Protein AF-A0A328UFS4-F1 (afdb_monomer_lite)

Radius of gyration: 14.86 Å; chains: 1; bounding box: 30×37×49 Å

Structure (mmCIF, N/CA/C/O backbone):
data_AF-A0A328UFS4-F1
#
_entry.id   AF-A0A328UFS4-F1
#
loop_
_atom_site.group_PDB
_atom_site.id
_atom_site.type_symbol
_atom_site.label_atom_id
_atom_site.label_alt_id
_atom_site.label_comp_id
_atom_site.label_asym_id
_atom_site.label_entity_id
_atom_site.label_seq_id
_atom_site.pdbx_PDB_ins_code
_atom_site.Cartn_x
_atom_site.Cartn_y
_atom_site.Cartn_z
_atom_site.occupancy
_atom_site.B_iso_or_equiv
_atom_site.auth_seq_id
_atom_site.auth_comp_id
_atom_site.auth_asym_id
_atom_site.auth_atom_id
_atom_site.pdbx_PDB_model_num
ATOM 1 N N . MET A 1 1 ? -16.766 1.164 34.125 1.00 42.53 1 MET A N 1
ATOM 2 C CA . MET A 1 1 ? -16.672 1.737 32.767 1.00 42.53 1 MET A CA 1
ATOM 3 C C . MET A 1 1 ? -15.265 1.475 32.283 1.00 42.53 1 MET A C 1
ATOM 5 O O . MET A 1 1 ? -14.339 2.041 32.851 1.00 42.53 1 MET A O 1
ATOM 9 N N . ASP A 1 2 ? -15.112 0.539 31.351 1.00 48.06 2 ASP A N 1
ATOM 10 C CA . ASP A 1 2 ? -13.808 0.165 30.812 1.00 48.06 2 ASP A CA 1
ATOM 11 C C . ASP A 1 2 ? -13.287 1.293 29.910 1.00 48.06 2 ASP A C 1
ATOM 13 O O . ASP A 1 2 ? -13.898 1.643 28.903 1.00 48.06 2 ASP A O 1
ATOM 17 N N . ARG A 1 3 ? -12.213 1.933 30.369 1.00 45.81 3 ARG A N 1
ATOM 18 C CA . ARG A 1 3 ? -11.547 3.094 29.763 1.00 45.81 3 ARG A CA 1
ATOM 19 C C . ARG A 1 3 ? -10.341 2.673 28.905 1.00 45.81 3 ARG A C 1
ATOM 21 O O . ARG A 1 3 ? -9.617 3.549 28.442 1.00 45.81 3 ARG A O 1
ATOM 28 N N . TYR A 1 4 ? -10.094 1.368 28.730 1.00 59.03 4 TYR A N 1
ATOM 29 C CA . TYR A 1 4 ? -8.784 0.829 28.346 1.00 59.03 4 TYR A CA 1
ATOM 30 C C . TYR A 1 4 ? -8.772 -0.028 27.076 1.00 59.03 4 TYR A C 1
ATOM 32 O O . TYR A 1 4 ? -8.222 -1.123 27.090 1.00 59.03 4 TYR A O 1
ATOM 40 N N . GLN A 1 5 ? -9.280 0.467 25.943 1.00 57.06 5 GLN A N 1
ATOM 41 C CA . GLN A 1 5 ? -8.904 -0.125 24.646 1.00 57.06 5 GLN A CA 1
ATOM 42 C C . GLN A 1 5 ? -9.152 0.818 23.457 1.00 57.06 5 GLN A C 1
ATOM 44 O O . GLN A 1 5 ? -9.876 0.507 22.515 1.00 57.06 5 GLN A O 1
ATOM 49 N N . HIS A 1 6 ? -8.540 2.004 23.477 1.00 56.94 6 HIS A N 1
ATOM 50 C CA . HIS A 1 6 ? -8.339 2.727 22.220 1.00 56.94 6 HIS A CA 1
ATOM 51 C C . HIS A 1 6 ? -7.208 2.032 21.457 1.00 56.94 6 HIS A C 1
ATOM 53 O O . HIS A 1 6 ? -6.150 1.780 22.032 1.00 56.94 6 HIS A O 1
ATOM 59 N N . ALA A 1 7 ? -7.443 1.682 20.190 1.00 62.84 7 ALA A N 1
ATOM 60 C CA . ALA A 1 7 ? -6.398 1.125 19.339 1.00 62.84 7 ALA A CA 1
ATOM 61 C C . ALA A 1 7 ? -5.239 2.129 19.253 1.00 62.84 7 ALA A C 1
ATOM 63 O O . ALA A 1 7 ? -5.456 3.294 18.918 1.00 62.84 7 ALA A O 1
ATOM 64 N N . ILE A 1 8 ? -4.035 1.680 19.603 1.00 76.38 8 ILE A N 1
ATOM 65 C CA . ILE A 1 8 ? -2.812 2.458 19.419 1.00 76.38 8 ILE A CA 1
ATOM 66 C C . ILE A 1 8 ? -2.368 2.194 17.987 1.00 76.38 8 ILE A C 1
ATOM 68 O O . ILE A 1 8 ? -2.022 1.063 17.646 1.00 76.38 8 ILE A O 1
ATOM 72 N N . TRP A 1 9 ? -2.441 3.223 17.153 1.00 80.62 9 TRP A N 1
ATOM 73 C CA . TRP A 1 9 ? -1.971 3.163 15.778 1.00 80.62 9 TRP A CA 1
ATOM 74 C C . TRP A 1 9 ? -0.525 3.637 15.730 1.00 80.62 9 TRP A C 1
ATOM 76 O O . TRP A 1 9 ? -0.189 4.650 16.343 1.00 80.62 9 TRP A O 1
ATOM 86 N N . ASP A 1 10 ? 0.312 2.891 15.015 1.00 85.56 10 ASP A N 1
ATOM 87 C CA . ASP A 1 10 ? 1.621 3.377 14.598 1.00 85.56 10 ASP A CA 1
ATOM 88 C C . ASP A 1 10 ? 1.474 3.998 13.209 1.00 85.56 10 ASP A C 1
ATOM 90 O O . ASP A 1 10 ? 0.975 3.359 12.277 1.00 85.56 10 ASP A O 1
ATOM 94 N N . GLU A 1 11 ? 1.836 5.270 13.091 1.00 91.25 11 GLU A N 1
ATOM 95 C CA . GLU A 1 11 ? 1.623 6.061 11.885 1.00 91.25 11 GLU A CA 1
ATOM 96 C C . GLU A 1 11 ? 2.944 6.229 11.139 1.00 91.25 11 GLU A C 1
ATOM 98 O O . GLU A 1 11 ? 3.921 6.757 11.666 1.00 91.25 11 GLU A O 1
ATOM 103 N N . THR A 1 12 ? 2.964 5.824 9.871 1.00 93.19 12 THR A N 1
ATOM 104 C CA . THR A 1 12 ? 4.095 6.072 8.973 1.00 93.19 12 THR A CA 1
ATOM 105 C C . THR A 1 12 ? 3.630 6.888 7.778 1.00 93.19 12 THR A C 1
ATOM 107 O O . THR A 1 12 ? 2.699 6.506 7.070 1.00 93.19 12 THR A O 1
ATOM 110 N N . VAL A 1 13 ? 4.294 8.020 7.535 1.00 94.50 13 VAL A N 1
ATOM 111 C CA . VAL A 1 13 ? 4.000 8.879 6.384 1.00 94.50 13 VAL A CA 1
ATOM 112 C C . VAL A 1 13 ? 4.720 8.341 5.154 1.00 94.50 13 VAL A C 1
ATOM 114 O O . VAL A 1 13 ? 5.948 8.278 5.134 1.00 94.50 13 VAL A O 1
ATOM 117 N N . VAL A 1 14 ? 3.949 8.014 4.116 1.00 95.62 14 VAL A N 1
ATOM 118 C CA . VAL A 1 14 ? 4.460 7.581 2.810 1.00 95.62 14 VAL A CA 1
ATOM 119 C C . VAL A 1 14 ? 4.269 8.700 1.788 1.00 95.62 14 VAL A C 1
ATOM 121 O O . VAL A 1 14 ? 3.186 9.273 1.664 1.00 95.62 14 VAL A O 1
ATOM 124 N N . GLN A 1 15 ? 5.331 9.027 1.059 1.00 94.44 15 GLN A N 1
ATOM 125 C CA . GLN A 1 15 ? 5.374 10.084 0.050 1.00 94.44 15 GLN A CA 1
ATOM 126 C C . GLN A 1 15 ? 5.418 9.512 -1.371 1.00 94.44 15 GLN A C 1
ATOM 128 O O . GLN A 1 15 ? 5.713 8.338 -1.572 1.00 94.44 15 GLN A O 1
ATOM 133 N N . HIS A 1 16 ? 5.136 10.371 -2.358 1.00 94.56 16 HIS A N 1
ATOM 134 C CA . HIS A 1 16 ? 5.119 10.049 -3.794 1.00 94.56 16 HIS A CA 1
ATOM 135 C C . HIS A 1 16 ? 4.224 8.856 -4.149 1.00 94.56 16 HIS A C 1
ATOM 137 O O . HIS A 1 16 ? 4.654 7.923 -4.822 1.00 94.56 16 HIS A O 1
ATOM 143 N N . VAL A 1 17 ? 2.978 8.895 -3.686 1.00 95.00 17 VAL A N 1
ATOM 144 C CA . VAL A 1 17 ? 1.945 7.898 -3.992 1.00 95.00 17 VAL A CA 1
ATOM 145 C C . VAL A 1 17 ? 0.947 8.445 -5.013 1.00 95.00 17 VAL A C 1
ATOM 147 O O . VAL A 1 17 ? 0.809 9.662 -5.169 1.00 95.00 17 VAL A O 1
ATOM 150 N N . HIS A 1 18 ? 0.228 7.557 -5.694 1.00 94.75 18 HIS A N 1
ATOM 151 C CA . HIS A 1 18 ? -0.822 7.927 -6.640 1.00 94.75 18 HIS A CA 1
ATOM 152 C C . HIS A 1 18 ? -2.145 7.260 -6.261 1.00 94.75 18 HIS A C 1
ATOM 154 O O . HIS A 1 18 ? -2.232 6.040 -6.204 1.00 94.75 18 HIS A O 1
ATOM 160 N N . LEU A 1 19 ? -3.183 8.058 -6.006 1.00 95.31 19 LEU A N 1
ATOM 161 C CA . LEU A 1 19 ? -4.525 7.556 -5.717 1.00 95.31 19 LEU A CA 1
ATOM 162 C C . LEU A 1 19 ? -5.379 7.594 -6.986 1.00 95.31 19 LEU A C 1
ATOM 164 O O . LEU A 1 19 ? -5.543 8.656 -7.588 1.00 95.31 19 LEU A O 1
ATOM 168 N N . GLN A 1 20 ? -5.983 6.461 -7.334 1.00 95.19 20 GLN A N 1
ATOM 169 C CA . GLN A 1 20 ? -6.925 6.348 -8.440 1.00 95.19 20 GLN A CA 1
ATOM 170 C C . GLN A 1 20 ? -8.287 5.890 -7.925 1.00 95.19 20 GLN A C 1
ATOM 172 O O . GLN A 1 20 ? -8.395 4.856 -7.273 1.00 95.19 20 GLN A O 1
ATOM 177 N N . ASN A 1 21 ? -9.348 6.627 -8.247 1.00 93.50 21 ASN A N 1
ATOM 178 C CA . ASN A 1 21 ? -10.707 6.194 -7.923 1.00 93.50 21 ASN A CA 1
ATOM 179 C C . ASN A 1 21 ? -11.129 5.040 -8.840 1.00 93.50 21 ASN A C 1
ATOM 181 O O . ASN A 1 21 ? -10.849 5.063 -10.039 1.00 93.50 21 ASN A O 1
ATOM 185 N N . THR A 1 22 ? -11.842 4.060 -8.291 1.00 93.31 22 THR A N 1
ATOM 186 C CA . THR A 1 22 ? -12.370 2.914 -9.040 1.00 93.31 22 THR A CA 1
ATOM 187 C C . THR A 1 22 ? -13.723 2.468 -8.474 1.00 93.31 22 THR A C 1
ATOM 189 O O . THR A 1 22 ? -14.164 2.952 -7.437 1.00 93.31 22 THR A O 1
ATOM 192 N N . ASN A 1 23 ? -14.405 1.574 -9.185 1.00 91.50 23 ASN A N 1
ATOM 193 C CA . ASN A 1 23 ? -15.566 0.823 -8.693 1.00 91.50 23 ASN A CA 1
ATOM 194 C C . ASN A 1 23 ? -15.404 -0.653 -9.089 1.00 91.50 23 ASN A C 1
ATOM 196 O O . ASN A 1 23 ? -16.302 -1.263 -9.669 1.00 91.50 23 ASN A O 1
ATOM 200 N N . GLU A 1 24 ? -14.206 -1.186 -8.875 1.00 89.44 24 GLU A N 1
ATOM 201 C CA . GLU A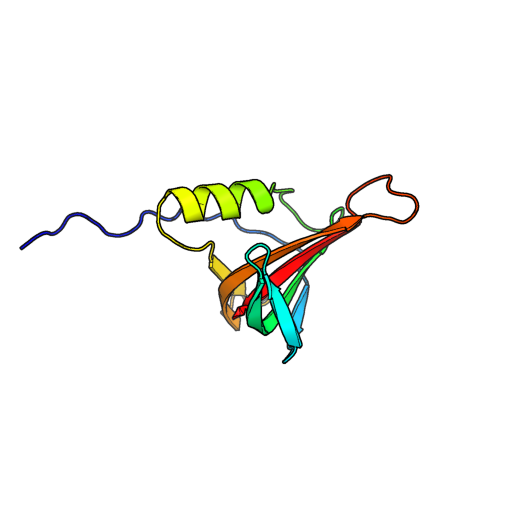 1 24 ? -13.846 -2.554 -9.234 1.00 89.44 24 GLU A CA 1
ATOM 202 C C . GLU A 1 24 ? -14.341 -3.540 -8.174 1.00 89.44 24 GLU A C 1
ATOM 204 O O . GLU A 1 24 ? -14.317 -3.245 -6.979 1.00 89.44 24 GLU A O 1
ATOM 209 N N . VAL A 1 25 ? -14.760 -4.728 -8.611 1.00 90.25 25 VAL A N 1
ATOM 210 C CA . VAL A 1 25 ? -15.006 -5.867 -7.722 1.00 90.25 25 VAL A CA 1
ATOM 211 C C . VAL A 1 25 ? -13.790 -6.782 -7.786 1.00 90.25 25 VAL A C 1
ATOM 213 O O . VAL A 1 25 ? -13.532 -7.381 -8.830 1.00 90.25 25 VAL A O 1
ATOM 216 N N . LYS A 1 26 ? -13.056 -6.904 -6.678 1.00 87.62 26 LYS A N 1
ATOM 217 C CA . LYS A 1 26 ? -11.934 -7.845 -6.543 1.00 87.62 26 LYS A CA 1
ATOM 218 C C . LYS A 1 26 ? -12.306 -8.985 -5.601 1.00 87.62 26 LYS A C 1
ATOM 220 O O . LYS A 1 26 ? -13.088 -8.817 -4.668 1.00 87.62 26 LYS A O 1
ATOM 225 N N . LYS A 1 27 ? -11.710 -10.156 -5.830 1.00 86.31 27 LYS A N 1
ATOM 226 C CA . LYS A 1 27 ? -11.705 -11.250 -4.853 1.00 86.31 27 LYS A CA 1
ATOM 227 C C . LYS A 1 27 ? -10.487 -11.105 -3.957 1.00 86.31 27 LYS A C 1
ATOM 229 O O . LYS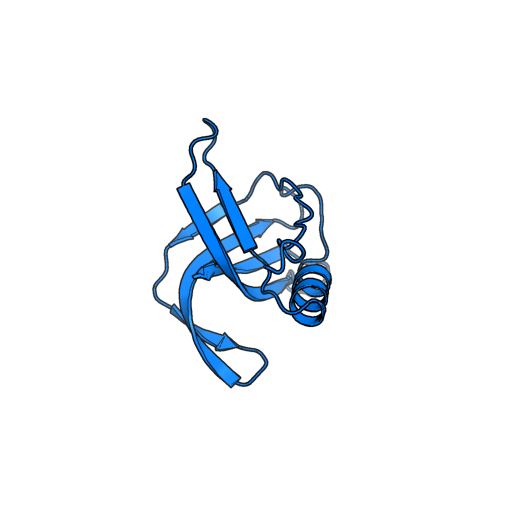 A 1 27 ? -9.375 -10.978 -4.459 1.00 86.31 27 LYS A O 1
ATOM 234 N N . THR A 1 28 ? -10.699 -11.128 -2.647 1.00 81.44 28 THR A N 1
ATOM 235 C CA . THR A 1 28 ? -9.608 -11.133 -1.672 1.00 81.44 28 THR A CA 1
ATOM 236 C C . THR A 1 28 ? -8.936 -12.503 -1.613 1.00 81.44 28 THR A C 1
ATOM 238 O O . THR A 1 28 ? -9.429 -13.489 -2.171 1.00 81.44 28 THR A O 1
ATOM 241 N N . ARG A 1 29 ? -7.823 -12.584 -0.874 1.00 73.88 29 ARG A N 1
ATOM 242 C CA . ARG A 1 29 ? -7.106 -13.837 -0.592 1.00 73.88 29 ARG A CA 1
ATOM 243 C C . ARG A 1 29 ? -8.013 -14.950 -0.049 1.00 73.88 29 ARG A C 1
ATOM 245 O O . ARG A 1 29 ? -7.796 -16.114 -0.373 1.00 73.88 29 ARG A O 1
ATOM 252 N N . ASP A 1 30 ? -9.040 -14.591 0.718 1.00 78.88 30 ASP A N 1
ATOM 253 C CA . ASP A 1 30 ? -9.981 -15.538 1.330 1.00 78.88 30 ASP A CA 1
ATOM 254 C C . ASP A 1 30 ? -11.198 -15.847 0.435 1.00 78.88 30 ASP A C 1
ATOM 256 O O . ASP A 1 30 ? -12.184 -16.417 0.895 1.00 78.88 30 ASP A O 1
ATOM 260 N N . ASN A 1 31 ? -11.137 -15.496 -0.857 1.00 80.75 31 ASN A N 1
ATOM 261 C CA . ASN A 1 31 ? -12.216 -15.641 -1.843 1.00 80.75 31 ASN A CA 1
ATOM 262 C C . ASN A 1 31 ? -13.499 -14.850 -1.529 1.00 80.75 31 ASN A C 1
ATOM 264 O O . ASN A 1 31 ? -14.567 -15.175 -2.052 1.00 80.75 31 ASN A O 1
ATOM 268 N N . THR A 1 32 ? -13.400 -13.787 -0.733 1.00 84.69 32 THR A N 1
ATOM 269 C CA . THR A 1 32 ? -14.511 -12.856 -0.501 1.00 84.69 32 THR A CA 1
ATOM 270 C C . THR A 1 32 ? -14.511 -11.781 -1.583 1.00 84.69 32 THR A C 1
ATOM 272 O O . THR A 1 32 ? -13.463 -11.220 -1.902 1.00 84.69 32 THR A O 1
ATOM 275 N N . GLU A 1 33 ? -15.673 -11.484 -2.161 1.00 88.94 33 GLU A N 1
ATOM 276 C CA . GLU A 1 33 ? -15.818 -10.376 -3.108 1.00 88.94 33 GLU A CA 1
ATOM 277 C C . GLU A 1 33 ? -15.919 -9.049 -2.356 1.00 88.94 33 GLU A C 1
ATOM 279 O O . GLU A 1 33 ? -16.744 -8.889 -1.455 1.00 88.94 33 GLU A O 1
ATOM 284 N N . VAL A 1 34 ? -15.072 -8.098 -2.737 1.00 88.75 34 VAL A N 1
ATOM 285 C CA . VAL A 1 34 ? -15.045 -6.745 -2.184 1.00 88.75 34 VAL A CA 1
ATOM 286 C C . VAL A 1 34 ? -15.139 -5.721 -3.302 1.00 88.75 34 VAL A C 1
ATOM 288 O O . VAL A 1 34 ? -14.591 -5.909 -4.388 1.00 88.75 34 VAL A O 1
ATOM 291 N N . VAL A 1 35 ? -15.843 -4.624 -3.029 1.00 91.50 35 VAL A N 1
ATOM 292 C CA . VAL A 1 35 ? -15.911 -3.471 -3.928 1.00 91.50 35 VAL A CA 1
ATOM 293 C C . VAL A 1 35 ? -14.856 -2.470 -3.489 1.00 91.50 35 VAL A C 1
ATOM 295 O O . VAL A 1 35 ? -14.898 -1.987 -2.359 1.00 91.50 35 VAL A O 1
ATOM 298 N N . LEU A 1 36 ? -13.937 -2.142 -4.389 1.00 92.56 36 LEU A N 1
ATOM 299 C CA . LEU A 1 36 ? -12.931 -1.114 -4.167 1.00 92.56 36 LEU A CA 1
ATOM 300 C C . LEU A 1 36 ? -13.463 0.240 -4.632 1.00 92.56 36 LEU A C 1
ATOM 302 O O . LEU A 1 36 ? -14.020 0.363 -5.724 1.00 92.56 36 LEU A O 1
ATOM 306 N N . ARG A 1 37 ? -13.272 1.265 -3.803 1.00 91.94 37 ARG A N 1
ATOM 307 C CA . ARG A 1 37 ? -13.586 2.670 -4.111 1.00 91.94 37 ARG A CA 1
ATOM 308 C C . ARG A 1 37 ? -12.392 3.402 -4.707 1.00 91.94 37 ARG A C 1
ATOM 310 O O . ARG A 1 37 ? -12.554 4.372 -5.453 1.00 91.94 37 ARG A O 1
ATOM 317 N N . SER A 1 38 ? -11.193 2.939 -4.394 1.00 94.62 38 SER A N 1
ATOM 318 C CA . SER A 1 38 ? -9.952 3.463 -4.944 1.00 94.62 38 SER A CA 1
ATOM 319 C C . SER A 1 38 ? -8.839 2.420 -4.873 1.00 94.62 38 SER A C 1
ATOM 321 O O . SER A 1 38 ? -8.936 1.418 -4.165 1.00 94.62 38 SER A O 1
ATOM 323 N N . VAL A 1 39 ? -7.788 2.654 -5.649 1.00 96.12 39 VAL A N 1
ATOM 324 C CA . VAL A 1 39 ? -6.521 1.931 -5.581 1.00 96.12 39 VAL A CA 1
ATOM 325 C C . VAL A 1 39 ? -5.428 2.954 -5.314 1.00 96.12 39 VAL A C 1
ATOM 327 O O . VAL A 1 39 ? -5.328 3.963 -6.020 1.00 96.12 39 VAL A O 1
ATOM 330 N N . LEU A 1 40 ? -4.633 2.719 -4.274 1.00 96.56 40 LEU A N 1
ATOM 331 C CA . LEU A 1 40 ? -3.454 3.520 -3.970 1.00 96.56 40 LEU A CA 1
ATOM 332 C C . LEU A 1 40 ? -2.212 2.809 -4.499 1.00 96.56 40 LEU A C 1
ATOM 334 O O . LEU A 1 40 ? -1.872 1.717 -4.053 1.00 96.56 40 LEU A O 1
ATOM 338 N N . PHE A 1 41 ? -1.539 3.458 -5.438 1.00 97.00 41 PHE A N 1
ATOM 339 C CA . PHE A 1 41 ? -0.303 3.000 -6.047 1.00 97.00 41 PHE A CA 1
ATOM 340 C C . PHE A 1 41 ? 0.895 3.564 -5.285 1.00 97.00 41 PHE A C 1
ATOM 342 O O . PHE A 1 41 ? 1.028 4.783 -5.116 1.00 97.00 41 PHE A O 1
ATOM 349 N N . ILE A 1 42 ? 1.778 2.667 -4.862 1.00 96.88 42 ILE A N 1
ATOM 350 C CA . ILE A 1 42 ? 3.042 2.971 -4.191 1.00 96.88 42 ILE A CA 1
ATOM 351 C C . ILE A 1 42 ? 4.165 2.472 -5.096 1.00 96.88 42 ILE A C 1
ATOM 353 O O . ILE A 1 42 ? 4.347 1.270 -5.269 1.00 96.88 42 ILE A O 1
ATOM 357 N N . ASP A 1 43 ? 4.904 3.394 -5.702 1.00 96.00 43 ASP A N 1
ATOM 358 C CA . ASP A 1 43 ? 6.006 3.090 -6.610 1.00 96.00 43 ASP A CA 1
ATOM 359 C C . ASP A 1 43 ? 7.204 2.530 -5.833 1.00 96.00 43 ASP A C 1
ATOM 361 O O . ASP A 1 43 ? 7.678 3.134 -4.871 1.00 96.00 43 ASP A O 1
ATOM 365 N N . GLY A 1 44 ? 7.744 1.394 -6.277 1.00 92.69 44 GLY A N 1
ATOM 366 C CA . GLY A 1 44 ? 8.853 0.713 -5.605 1.00 92.69 44 GLY A CA 1
ATOM 367 C C . GLY A 1 44 ? 10.191 1.464 -5.653 1.00 92.69 44 GLY A C 1
ATOM 368 O O . GLY A 1 44 ? 11.159 1.019 -5.039 1.00 92.69 44 GLY A O 1
ATOM 369 N N . ARG A 1 45 ? 10.289 2.572 -6.398 1.00 93.31 45 ARG A N 1
ATOM 370 C CA . ARG A 1 45 ? 11.493 3.407 -6.523 1.00 93.31 45 ARG A CA 1
ATOM 371 C C . ARG A 1 45 ? 11.289 4.831 -6.006 1.00 93.31 45 ARG A C 1
ATOM 373 O O . ARG A 1 45 ? 12.216 5.392 -5.429 1.00 93.31 45 ARG A O 1
ATOM 380 N N . LEU A 1 46 ? 10.143 5.443 -6.288 1.00 94.88 46 LEU A N 1
ATOM 381 C CA . LEU A 1 46 ? 9.865 6.847 -5.982 1.00 94.88 46 LEU A CA 1
ATOM 382 C C . LEU A 1 46 ? 9.164 7.025 -4.639 1.00 94.88 46 LEU A C 1
ATOM 384 O O . LEU A 1 46 ? 9.404 8.036 -3.970 1.00 94.88 46 LEU A O 1
ATOM 388 N N . SER A 1 47 ? 8.310 6.077 -4.246 1.00 96.19 47 SER A N 1
ATOM 389 C CA . SER A 1 47 ? 7.624 6.163 -2.965 1.00 96.19 47 SER A CA 1
ATOM 390 C C . SER A 1 47 ? 8.574 5.852 -1.818 1.00 96.19 47 SER A C 1
ATOM 392 O O . SER A 1 47 ? 9.444 4.984 -1.909 1.00 96.19 47 SER A O 1
ATOM 394 N N . SER A 1 48 ? 8.420 6.592 -0.727 1.00 95.12 48 SER A N 1
ATOM 395 C CA . SER A 1 48 ? 9.288 6.473 0.439 1.00 95.12 48 SER A CA 1
ATOM 396 C C . SER A 1 48 ? 8.516 6.732 1.736 1.00 95.12 48 SER A C 1
ATOM 398 O O . SER A 1 48 ? 7.624 7.580 1.744 1.00 95.12 48 SER A O 1
ATOM 400 N N . PRO A 1 49 ? 8.849 6.040 2.840 1.00 95.50 49 PRO A N 1
ATOM 401 C CA . PRO A 1 49 ? 9.817 4.945 2.925 1.00 95.50 49 PRO A CA 1
ATOM 402 C C . PRO A 1 49 ? 9.335 3.675 2.201 1.00 95.50 49 PRO A C 1
ATOM 404 O O . PRO A 1 49 ? 8.142 3.490 1.966 1.00 95.50 49 PRO A O 1
ATOM 407 N N . ALA A 1 50 ? 10.276 2.799 1.843 1.00 91.88 50 ALA A N 1
ATOM 408 C CA . ALA A 1 50 ? 9.942 1.458 1.375 1.00 91.88 50 ALA A CA 1
ATOM 409 C C . ALA A 1 50 ? 9.476 0.622 2.576 1.00 91.88 50 ALA A C 1
ATOM 411 O O . ALA A 1 50 ? 10.222 0.471 3.545 1.00 91.88 50 ALA A O 1
ATOM 412 N N . LEU A 1 51 ? 8.248 0.108 2.515 1.00 93.94 51 LEU A N 1
ATOM 413 C CA . LEU A 1 51 ? 7.620 -0.670 3.582 1.00 93.94 51 LEU A CA 1
ATOM 414 C C . LEU A 1 51 ? 7.187 -2.038 3.060 1.00 93.94 51 LEU A C 1
ATOM 416 O O . LEU A 1 51 ? 6.862 -2.194 1.882 1.00 93.94 51 LEU A O 1
ATOM 420 N N . ASP A 1 52 ? 7.141 -3.010 3.964 1.00 93.56 52 ASP A N 1
ATOM 421 C CA . ASP A 1 52 ? 6.530 -4.312 3.716 1.00 93.56 52 ASP A CA 1
ATOM 422 C C . ASP A 1 52 ? 5.033 -4.239 4.055 1.00 93.56 52 ASP A C 1
ATOM 424 O O . ASP A 1 52 ? 4.610 -4.465 5.191 1.00 93.56 52 ASP A O 1
ATOM 428 N N . TYR A 1 53 ? 4.225 -3.838 3.072 1.00 94.81 53 TYR A N 1
ATOM 429 C CA . TYR A 1 53 ? 2.785 -3.640 3.260 1.00 94.81 53 TYR A CA 1
ATOM 430 C C . TYR A 1 53 ? 2.037 -4.948 3.532 1.00 94.81 53 TYR A C 1
ATOM 432 O O . TYR A 1 53 ? 1.044 -4.928 4.259 1.00 94.81 53 TYR A O 1
ATOM 440 N N . ASP A 1 54 ? 2.529 -6.080 3.021 1.00 92.69 54 ASP A N 1
ATOM 441 C CA . ASP A 1 54 ? 1.967 -7.400 3.312 1.00 92.69 54 ASP A CA 1
ATOM 442 C C . ASP A 1 54 ? 2.159 -7.757 4.788 1.00 92.69 54 ASP A C 1
ATOM 444 O O . ASP A 1 54 ? 1.216 -8.190 5.465 1.00 92.69 54 ASP A O 1
ATOM 448 N N . ALA A 1 55 ? 3.364 -7.530 5.320 1.00 93.50 55 ALA A N 1
ATOM 449 C CA . ALA A 1 55 ? 3.650 -7.733 6.734 1.00 93.50 55 ALA A CA 1
ATOM 450 C C . ALA A 1 55 ? 2.848 -6.770 7.620 1.00 93.50 55 ALA A C 1
ATOM 452 O O . ALA A 1 55 ? 2.314 -7.195 8.648 1.00 93.50 55 ALA A O 1
ATOM 453 N N . LEU A 1 56 ? 2.712 -5.499 7.224 1.00 94.44 56 LEU A N 1
ATOM 454 C CA . LEU A 1 56 ? 1.912 -4.509 7.955 1.00 94.44 56 LEU A CA 1
ATOM 455 C C . LEU A 1 56 ? 0.429 -4.889 7.994 1.00 94.44 56 LEU A C 1
ATOM 457 O O . LEU A 1 56 ? -0.172 -4.880 9.070 1.00 94.44 56 LEU A O 1
ATOM 461 N N . ALA A 1 57 ? -0.153 -5.275 6.856 1.00 93.19 57 ALA A N 1
ATOM 462 C CA . ALA A 1 57 ? -1.543 -5.717 6.782 1.00 93.19 57 ALA A CA 1
ATOM 463 C C . ALA A 1 57 ? -1.774 -6.982 7.618 1.00 93.19 57 ALA A C 1
ATOM 465 O O . ALA A 1 57 ? -2.710 -7.036 8.418 1.00 93.19 57 ALA A O 1
ATOM 466 N N . SER A 1 58 ? -0.869 -7.960 7.511 1.00 92.25 58 SER A N 1
ATOM 467 C CA . SER A 1 58 ? -0.924 -9.199 8.292 1.00 92.25 58 SER A CA 1
ATOM 468 C C . SER A 1 58 ? -0.819 -8.938 9.796 1.00 92.25 58 SER A C 1
ATOM 470 O O . SER A 1 58 ? -1.594 -9.490 10.575 1.00 92.25 58 SER A O 1
ATOM 472 N N . THR A 1 59 ? 0.108 -8.072 10.213 1.00 93.12 59 THR A N 1
ATOM 473 C CA . THR A 1 59 ? 0.312 -7.706 11.624 1.00 93.12 59 THR A CA 1
ATOM 474 C C . THR A 1 59 ? -0.893 -6.954 12.177 1.00 93.12 59 THR A C 1
ATOM 476 O O . THR A 1 59 ? -1.348 -7.242 13.283 1.00 93.12 59 THR A O 1
ATOM 479 N N . SER A 1 60 ? -1.451 -6.016 11.405 1.00 91.19 60 SER A N 1
ATOM 480 C CA . SER A 1 60 ? -2.658 -5.286 11.798 1.00 91.19 60 SER A CA 1
ATOM 481 C C . SER A 1 60 ? -3.817 -6.257 12.035 1.00 91.19 60 SER A C 1
ATOM 483 O O . SER A 1 60 ? -4.422 -6.254 13.112 1.00 91.19 60 SER A O 1
ATOM 485 N N . LEU A 1 61 ? -4.041 -7.174 11.085 1.00 90.56 61 LEU A N 1
ATOM 486 C CA . LEU A 1 61 ? -5.114 -8.160 11.166 1.00 90.56 61 LEU A CA 1
ATOM 487 C C . LEU A 1 61 ? -4.943 -9.107 12.362 1.00 90.56 61 LEU A C 1
ATOM 489 O O . LEU A 1 61 ? -5.917 -9.386 13.060 1.00 90.56 61 LEU A O 1
ATOM 493 N N . GLN A 1 62 ? -3.714 -9.552 12.648 1.00 90.50 62 GLN A N 1
ATOM 494 C CA . GLN A 1 62 ? -3.399 -10.350 13.844 1.00 90.50 62 GLN A CA 1
ATOM 495 C C . GLN A 1 62 ? -3.713 -9.600 15.146 1.00 90.50 62 GLN A C 1
ATOM 497 O O . GLN A 1 62 ? -4.149 -10.212 16.119 1.00 90.50 62 GLN A O 1
ATOM 502 N N . ASN A 1 63 ? -3.566 -8.274 15.144 1.00 90.19 63 ASN A N 1
ATOM 503 C CA . ASN A 1 63 ? -3.941 -7.398 16.254 1.00 90.19 63 ASN A CA 1
ATOM 504 C C . ASN A 1 63 ? -5.447 -7.052 16.276 1.00 90.19 63 ASN A C 1
ATOM 506 O O . ASN A 1 63 ? -5.888 -6.239 17.091 1.00 90.19 63 ASN A O 1
ATOM 510 N N . GLY A 1 64 ? -6.254 -7.669 15.406 1.00 89.50 64 GLY A N 1
ATOM 511 C CA . GLY A 1 64 ? -7.714 -7.569 15.403 1.00 89.50 64 GLY A CA 1
ATOM 512 C C . GLY A 1 64 ? -8.274 -6.315 14.729 1.00 89.50 64 GLY A C 1
ATOM 513 O O . GLY A 1 64 ? -9.440 -5.973 14.958 1.00 89.50 64 GLY A O 1
ATOM 514 N N . LYS A 1 65 ? -7.471 -5.605 13.927 1.00 90.94 65 LYS A N 1
ATOM 515 C CA . LYS A 1 65 ? -7.897 -4.415 13.175 1.00 90.94 65 LYS A CA 1
ATOM 516 C C . LYS A 1 65 ? -7.373 -4.452 11.735 1.00 90.94 65 LYS A C 1
ATOM 518 O O . LYS A 1 65 ? -6.332 -5.038 11.490 1.00 90.94 65 LYS A O 1
ATOM 523 N N . PRO A 1 66 ? -8.079 -3.856 10.766 1.00 91.38 66 PRO A N 1
ATOM 524 C CA . PRO A 1 66 ? -7.557 -3.747 9.414 1.00 91.38 66 PRO A CA 1
ATOM 525 C C . PRO A 1 66 ? -6.495 -2.646 9.335 1.00 91.38 66 PRO A C 1
ATOM 527 O O . PRO A 1 66 ? -6.534 -1.668 10.093 1.00 91.38 66 PRO A O 1
ATOM 530 N N . LEU A 1 67 ? -5.582 -2.780 8.373 1.00 94.62 67 LEU A N 1
ATOM 531 C CA . LEU A 1 67 ? -4.674 -1.699 8.008 1.00 94.62 67 LEU A CA 1
ATOM 532 C C . LEU A 1 67 ? -5.490 -0.537 7.426 1.00 94.62 67 LEU A C 1
ATOM 534 O O . LEU A 1 67 ? -6.433 -0.740 6.661 1.00 94.62 67 LEU A O 1
ATOM 538 N N . ARG A 1 68 ? -5.136 0.692 7.796 1.00 95.38 68 ARG A N 1
ATOM 539 C CA . ARG A 1 68 ? -5.817 1.910 7.344 1.00 95.38 68 ARG A CA 1
ATOM 540 C C . ARG A 1 68 ? -4.803 2.891 6.786 1.00 95.38 68 ARG A C 1
ATOM 542 O O . ARG A 1 68 ? -3.652 2.903 7.216 1.00 95.38 68 ARG A O 1
ATOM 549 N N . CYS A 1 69 ? -5.245 3.746 5.874 1.00 94.56 69 CYS A N 1
ATOM 550 C CA . CYS A 1 69 ? -4.439 4.860 5.391 1.00 94.56 69 CYS A CA 1
ATOM 551 C C . CYS A 1 69 ? -5.262 6.144 5.300 1.00 94.56 69 CYS A C 1
ATOM 553 O O . CYS A 1 69 ? -6.427 6.134 4.897 1.00 94.56 69 CYS A O 1
ATOM 555 N N . GLU A 1 70 ? -4.632 7.268 5.630 1.00 95.50 70 GLU A N 1
ATOM 556 C CA . GLU A 1 70 ? -5.160 8.598 5.351 1.00 95.50 70 GLU A CA 1
ATOM 557 C C . GLU A 1 70 ? -4.400 9.195 4.165 1.00 95.50 70 GLU A C 1
ATOM 559 O O . GLU A 1 70 ? -3.174 9.292 4.183 1.00 95.50 70 GLU A O 1
ATOM 564 N N . VAL A 1 71 ? -5.127 9.613 3.129 1.00 94.12 71 VAL A N 1
ATOM 565 C CA . VAL A 1 71 ? -4.538 10.246 1.947 1.00 94.12 71 VAL A CA 1
ATOM 566 C C . VAL A 1 71 ? -4.705 11.754 2.061 1.00 94.12 71 VAL A C 1
ATOM 568 O O . VAL A 1 71 ? -5.812 12.260 2.271 1.00 94.12 71 VAL A O 1
ATOM 571 N N . ARG A 1 72 ? -3.605 12.488 1.887 1.00 94.19 72 ARG A N 1
ATOM 572 C CA . ARG A 1 72 ? -3.565 13.955 1.880 1.00 94.19 72 ARG A CA 1
ATOM 573 C C . ARG A 1 72 ? -3.016 14.466 0.555 1.00 94.19 72 ARG A C 1
ATOM 575 O O . ARG A 1 72 ? -2.185 13.815 -0.072 1.00 94.19 72 ARG A O 1
ATOM 582 N N . ASN A 1 73 ? -3.476 15.639 0.132 1.00 90.62 73 ASN A N 1
ATOM 583 C CA . ASN A 1 73 ? -2.908 16.328 -1.024 1.00 90.62 73 ASN A CA 1
ATOM 584 C C . ASN A 1 73 ? -1.622 17.096 -0.645 1.00 90.62 73 ASN A C 1
ATOM 586 O O . ASN A 1 73 ? -1.232 17.161 0.522 1.00 90.62 73 ASN A O 1
ATOM 590 N N . ALA A 1 74 ? -0.988 17.734 -1.633 1.00 87.31 74 ALA A N 1
ATOM 591 C CA . ALA A 1 74 ? 0.252 18.489 -1.437 1.00 87.31 74 ALA A CA 1
ATOM 592 C C . ALA A 1 74 ? 0.125 19.693 -0.479 1.00 87.31 74 ALA A C 1
ATOM 594 O O . ALA A 1 74 ? 1.126 20.119 0.088 1.00 87.31 74 ALA A O 1
ATOM 595 N N . SER A 1 75 ? -1.082 20.237 -0.270 1.00 91.88 75 SER A N 1
ATOM 596 C CA . SER A 1 75 ? -1.329 21.297 0.718 1.00 91.88 75 SER A CA 1
ATOM 597 C C . SER A 1 75 ? -1.645 20.757 2.119 1.00 91.88 75 SER A C 1
ATOM 599 O O . SER A 1 75 ? -1.988 21.531 3.011 1.00 91.88 75 SER A O 1
ATOM 601 N N . GLY A 1 76 ? -1.549 19.439 2.330 1.00 89.56 76 GLY A N 1
ATOM 602 C CA . GLY A 1 76 ? -1.848 18.773 3.598 1.00 89.56 76 GLY A CA 1
ATOM 603 C C . GLY A 1 76 ? -3.343 18.592 3.877 1.00 89.56 76 GLY A C 1
ATOM 604 O O . GLY A 1 76 ? -3.707 18.081 4.942 1.00 89.56 76 GLY A O 1
ATOM 605 N N . GLN A 1 77 ? -4.214 18.975 2.938 1.00 93.69 77 GLN A N 1
ATOM 606 C CA . GLN A 1 77 ? -5.650 18.761 3.049 1.00 93.69 77 GLN A CA 1
ATOM 607 C C . GLN A 1 77 ? -5.954 17.272 2.900 1.00 93.69 77 GLN A C 1
ATOM 609 O O . GLN A 1 77 ? -5.533 16.618 1.943 1.00 93.69 77 GLN A O 1
ATOM 614 N N . LYS A 1 78 ? -6.729 16.753 3.851 1.00 94.50 78 LYS A N 1
ATOM 615 C CA . LYS A 1 78 ? -7.235 15.386 3.825 1.00 94.50 78 LYS A CA 1
ATOM 616 C C . LYS A 1 78 ? -8.131 15.172 2.610 1.00 94.50 78 LYS A C 1
ATOM 618 O O . LYS A 1 78 ? -9.123 15.876 2.432 1.00 94.50 78 LYS A O 1
ATOM 623 N N . TYR A 1 79 ? -7.763 14.187 1.802 1.00 90.69 79 TYR A N 1
ATOM 624 C CA . TYR A 1 79 ? -8.550 13.709 0.675 1.00 90.69 79 TYR A CA 1
ATOM 625 C C . TYR A 1 79 ? -9.515 12.604 1.118 1.00 90.69 79 TYR A C 1
ATOM 627 O O . TYR A 1 79 ? -10.679 12.612 0.730 1.00 90.69 79 TYR A O 1
ATOM 635 N N . GLY A 1 80 ? -9.058 11.699 1.988 1.00 91.88 80 GLY A N 1
ATOM 636 C CA . GLY A 1 80 ? -9.886 10.631 2.540 1.00 91.88 80 GLY A CA 1
ATOM 637 C C . GLY A 1 80 ? -9.153 9.779 3.571 1.00 91.88 80 GLY A C 1
ATOM 638 O O . GLY A 1 80 ? -7.930 9.826 3.676 1.00 91.88 80 GLY A O 1
ATOM 639 N N . GLU A 1 81 ? -9.926 9.015 4.333 1.00 94.81 81 GLU A N 1
ATOM 640 C CA . GLU A 1 81 ? -9.456 7.902 5.158 1.00 94.81 81 GLU A CA 1
ATOM 641 C C . GLU A 1 81 ? -10.037 6.623 4.575 1.00 94.81 81 GLU A C 1
ATOM 643 O O . GLU A 1 81 ? -11.231 6.588 4.280 1.00 94.81 81 GLU A O 1
ATOM 648 N N . PHE A 1 82 ? -9.205 5.597 4.445 1.00 95.19 82 PHE A N 1
ATOM 649 C CA . PHE A 1 82 ? -9.574 4.349 3.798 1.00 95.19 82 PHE A CA 1
ATOM 650 C C . PHE A 1 82 ? -9.137 3.150 4.625 1.00 95.19 82 PHE A C 1
ATOM 652 O O . PHE A 1 82 ? -8.114 3.187 5.323 1.00 95.19 82 PHE A O 1
ATOM 659 N N . GLU A 1 83 ? -9.907 2.077 4.511 1.00 94.88 83 GLU A N 1
ATOM 660 C CA . GLU A 1 83 ? -9.494 0.749 4.945 1.00 94.88 83 GLU A CA 1
ATOM 661 C C . GLU A 1 83 ? -8.807 0.017 3.787 1.00 94.88 83 GLU A C 1
ATOM 663 O O . GLU A 1 83 ? -9.263 0.086 2.646 1.00 94.88 83 GLU A O 1
ATOM 668 N N . VAL A 1 84 ? -7.700 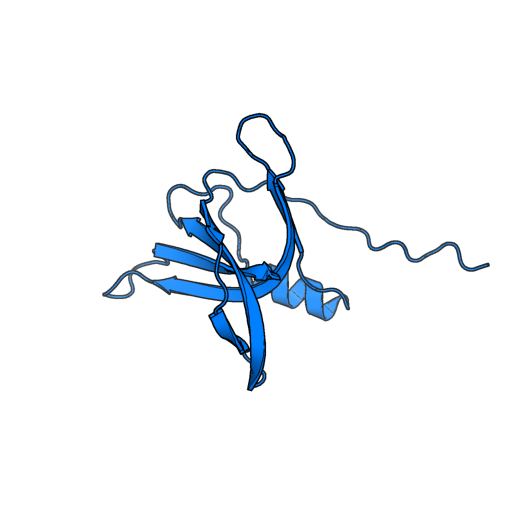-0.669 4.073 1.00 94.94 84 VAL A N 1
ATOM 669 C CA . VAL A 1 84 ? -6.958 -1.456 3.084 1.00 94.94 84 VAL A CA 1
ATOM 670 C C . VAL A 1 84 ? -7.510 -2.879 3.068 1.00 94.94 84 VAL A C 1
ATOM 672 O O . VAL A 1 84 ? -7.369 -3.614 4.045 1.00 94.94 84 VAL A O 1
ATOM 675 N N . LEU A 1 85 ? -8.122 -3.271 1.950 1.00 93.25 85 LEU A N 1
ATOM 676 C CA . LEU A 1 85 ? -8.727 -4.593 1.761 1.00 93.25 85 LEU A CA 1
ATOM 677 C C . LEU A 1 85 ? -7.820 -5.571 1.015 1.00 93.25 85 LEU A C 1
ATOM 679 O O . LEU A 1 85 ? -7.901 -6.779 1.239 1.00 93.25 85 LEU A O 1
ATOM 683 N N . THR A 1 86 ? -6.978 -5.067 0.113 1.00 93.31 86 THR A N 1
ATOM 684 C CA . THR A 1 86 ? -6.013 -5.883 -0.632 1.00 93.31 86 THR A CA 1
ATOM 685 C C . THR A 1 86 ? -4.652 -5.207 -0.656 1.00 93.31 86 THR A C 1
ATOM 687 O O . THR A 1 86 ? -4.558 -3.978 -0.652 1.00 93.31 86 THR A O 1
ATOM 690 N N . VAL A 1 87 ? -3.605 -6.028 -0.675 1.00 94.75 87 VAL A N 1
ATOM 691 C CA . VAL A 1 87 ? -2.217 -5.620 -0.891 1.00 94.75 87 VAL A CA 1
ATOM 692 C C . VAL A 1 87 ? -1.705 -6.475 -2.038 1.00 94.75 87 VAL A C 1
ATOM 694 O O . VAL A 1 87 ? -1.606 -7.691 -1.897 1.00 94.75 87 VAL A O 1
ATOM 697 N N . ASP A 1 88 ? -1.429 -5.847 -3.177 1.00 93.88 88 ASP A N 1
ATOM 698 C CA . ASP A 1 88 ? -1.035 -6.546 -4.396 1.00 93.88 88 ASP A CA 1
ATOM 699 C C . ASP A 1 88 ? 0.338 -6.019 -4.869 1.00 93.88 88 ASP A C 1
ATOM 701 O O . ASP A 1 88 ? 0.420 -4.963 -5.506 1.00 93.88 88 ASP A O 1
ATOM 705 N N . PRO A 1 89 ? 1.454 -6.709 -4.556 1.00 93.25 89 PRO A N 1
ATOM 706 C CA . PRO A 1 89 ? 2.763 -6.376 -5.111 1.00 93.25 89 PRO A CA 1
ATOM 707 C C . PRO A 1 89 ? 2.829 -6.718 -6.604 1.00 93.25 89 PRO A C 1
ATOM 709 O O . PRO A 1 89 ? 2.671 -7.875 -6.999 1.00 93.25 89 PRO A O 1
ATOM 712 N N . VAL A 1 90 ? 3.126 -5.726 -7.442 1.00 94.19 90 VAL A N 1
ATOM 713 C CA . VAL A 1 90 ? 3.214 -5.879 -8.900 1.00 94.19 90 VAL A CA 1
ATOM 714 C C . VAL A 1 90 ? 4.687 -5.855 -9.325 1.00 94.19 90 VAL A C 1
ATOM 716 O O . VAL A 1 90 ? 5.333 -4.805 -9.236 1.00 94.19 90 VAL A O 1
ATOM 719 N N . PRO A 1 91 ? 5.273 -6.987 -9.764 1.00 94.69 91 PRO A N 1
ATOM 720 C CA . PRO A 1 91 ? 6.670 -7.037 -10.184 1.00 94.69 91 PRO A CA 1
ATOM 721 C C . PRO A 1 91 ? 6.884 -6.495 -11.604 1.00 94.69 91 PRO A C 1
ATOM 723 O O . PRO A 1 91 ? 5.978 -6.502 -12.436 1.00 94.69 91 PRO A O 1
ATOM 726 N N . ASP A 1 92 ? 8.120 -6.084 -11.901 1.00 93.00 92 ASP A N 1
ATOM 727 C CA . ASP A 1 92 ? 8.576 -5.923 -13.288 1.00 93.00 92 ASP A CA 1
ATOM 728 C C . ASP A 1 92 ? 8.478 -7.275 -14.035 1.00 93.00 92 ASP A C 1
ATOM 730 O O . ASP A 1 92 ? 8.514 -8.341 -13.419 1.00 93.00 92 ASP A O 1
ATOM 734 N N . VAL A 1 93 ? 8.379 -7.261 -15.369 1.00 91.56 93 VAL A N 1
ATOM 735 C CA . VAL A 1 93 ? 8.423 -8.486 -16.190 1.00 91.56 93 VAL A CA 1
ATOM 736 C C . VAL A 1 93 ? 9.634 -8.416 -17.129 1.00 91.56 93 VAL A C 1
ATOM 738 O O . VAL A 1 93 ? 9.640 -7.575 -18.029 1.00 91.56 93 VAL A O 1
ATOM 741 N N . PRO A 1 94 ? 10.659 -9.281 -16.965 1.00 92.38 94 PRO A N 1
ATOM 742 C CA . PRO A 1 94 ? 10.776 -10.364 -15.977 1.00 92.38 94 PRO A CA 1
ATOM 743 C C . PRO A 1 94 ? 10.922 -9.868 -14.524 1.00 92.38 94 PRO A C 1
ATOM 745 O O . PRO A 1 94 ? 11.447 -8.779 -14.284 1.00 92.38 94 PRO A O 1
ATOM 748 N N . ALA A 1 95 ? 10.493 -10.704 -13.566 1.00 90.44 95 ALA A N 1
ATOM 749 C CA . ALA A 1 95 ? 10.425 -10.398 -12.131 1.00 90.44 95 ALA A CA 1
ATOM 750 C C . ALA A 1 95 ? 11.811 -10.188 -11.509 1.00 90.44 95 ALA A C 1
ATOM 752 O O . ALA A 1 95 ? 12.439 -11.111 -10.997 1.00 90.44 95 ALA A O 1
ATOM 753 N N . THR A 1 96 ? 12.288 -8.949 -11.575 1.00 91.50 96 THR A N 1
ATOM 754 C CA . THR A 1 96 ? 13.587 -8.513 -11.039 1.00 91.50 96 THR A CA 1
ATOM 755 C C . THR A 1 96 ? 13.440 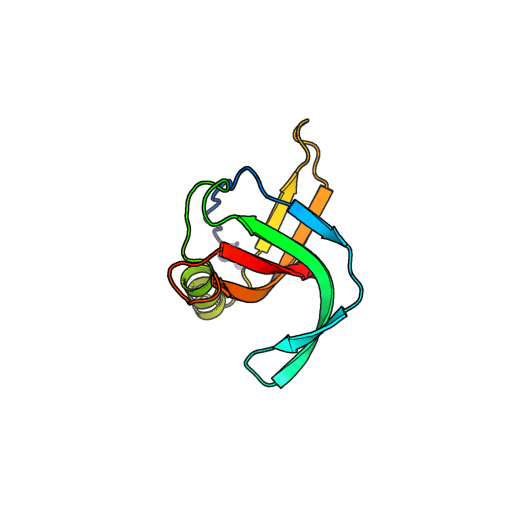-7.713 -9.750 1.00 91.50 96 THR A C 1
ATOM 757 O O . THR A 1 96 ? 14.334 -7.727 -8.907 1.00 91.50 96 THR A O 1
ATOM 760 N N . ARG A 1 97 ? 12.303 -7.032 -9.586 1.00 90.88 97 ARG A N 1
ATOM 761 C CA . ARG A 1 97 ? 11.915 -6.261 -8.402 1.00 90.88 97 ARG A CA 1
ATOM 762 C C . ARG A 1 97 ? 10.405 -6.025 -8.404 1.00 90.88 97 ARG A C 1
ATOM 764 O O . ARG A 1 97 ? 9.756 -6.189 -9.438 1.00 90.88 97 ARG A O 1
ATOM 771 N N . VAL A 1 98 ? 9.873 -5.568 -7.273 1.00 93.44 98 VAL A N 1
ATOM 772 C CA . VAL A 1 98 ? 8.532 -4.972 -7.211 1.00 93.44 98 VAL A CA 1
ATOM 773 C C . VAL A 1 98 ? 8.575 -3.615 -7.919 1.00 93.44 98 VAL A C 1
ATOM 775 O O . VAL A 1 98 ? 9.380 -2.750 -7.565 1.00 93.44 98 VAL A O 1
ATOM 778 N N . HIS A 1 99 ? 7.754 -3.447 -8.955 1.00 94.69 99 HIS A N 1
ATOM 779 C CA . HIS A 1 99 ? 7.629 -2.194 -9.693 1.00 94.69 99 HIS A CA 1
ATOM 780 C C . HIS A 1 99 ? 6.811 -1.187 -8.886 1.00 94.69 99 HIS A C 1
ATOM 782 O O . HIS A 1 99 ? 7.264 -0.068 -8.659 1.00 94.69 99 HIS A O 1
ATOM 788 N N . HIS A 1 100 ? 5.643 -1.613 -8.413 1.00 95.94 100 HIS A N 1
ATOM 789 C CA . HIS A 1 100 ? 4.789 -0.867 -7.498 1.00 95.94 100 HIS A CA 1
ATOM 790 C C . HIS A 1 100 ? 3.913 -1.830 -6.693 1.00 95.94 100 HIS A C 1
ATOM 792 O O . HIS A 1 100 ? 3.831 -3.019 -6.997 1.00 95.94 100 HIS A O 1
ATOM 798 N N . ILE A 1 101 ? 3.273 -1.310 -5.655 1.00 97.00 101 ILE A N 1
ATOM 799 C CA . ILE A 1 101 ? 2.291 -2.014 -4.832 1.00 97.00 101 ILE A CA 1
ATOM 800 C C . ILE A 1 101 ? 0.948 -1.322 -5.028 1.00 97.00 101 ILE A C 1
ATOM 802 O O . ILE A 1 101 ? 0.878 -0.091 -5.001 1.00 97.00 101 ILE A O 1
ATOM 806 N N . GLU A 1 102 ? -0.104 -2.109 -5.222 1.00 96.25 102 GLU A N 1
ATOM 807 C CA . GLU A 1 102 ? -1.482 -1.635 -5.273 1.00 96.25 102 GLU A CA 1
ATOM 808 C C . GLU A 1 102 ? -2.182 -1.962 -3.951 1.00 96.25 102 GLU A C 1
ATOM 810 O O . GLU A 1 102 ? -2.311 -3.127 -3.573 1.00 96.25 102 GLU A O 1
ATOM 815 N N . LEU A 1 103 ? -2.645 -0.933 -3.240 1.00 95.88 103 LEU A N 1
ATOM 816 C CA . LEU A 1 103 ? -3.530 -1.103 -2.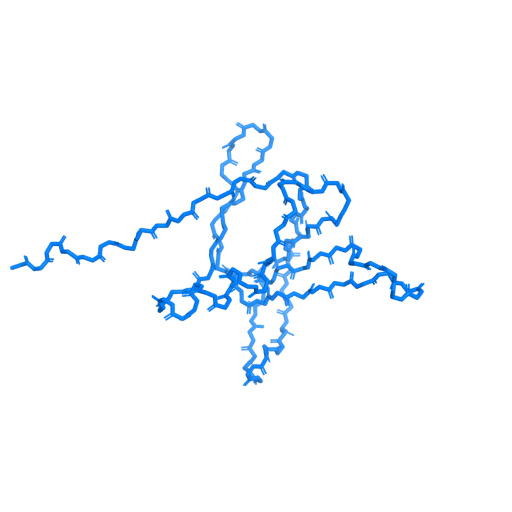091 1.00 95.88 103 LEU A CA 1
ATOM 817 C C . LEU A 1 103 ? -4.973 -0.897 -2.539 1.00 95.88 103 LEU A C 1
ATOM 819 O O . LEU A 1 103 ? -5.325 0.190 -3.003 1.00 95.88 103 LEU A O 1
ATOM 823 N N . GLY A 1 104 ? -5.805 -1.924 -2.394 1.00 95.31 104 GLY A N 1
ATOM 824 C CA . GLY A 1 104 ? -7.240 -1.825 -2.638 1.00 95.31 104 GLY A CA 1
ATOM 825 C C . GLY A 1 104 ? -7.936 -1.164 -1.457 1.00 95.31 104 GLY A C 1
ATOM 826 O O . GLY A 1 104 ? -7.823 -1.647 -0.331 1.00 95.31 104 GLY A O 1
ATOM 827 N N . LEU A 1 105 ? -8.649 -0.069 -1.712 1.00 95.56 105 LEU A N 1
ATOM 828 C CA . LEU A 1 105 ? -9.212 0.800 -0.682 1.00 95.56 105 LEU A CA 1
ATOM 829 C C . LEU A 1 105 ? -10.744 0.840 -0.721 1.00 95.56 105 LEU A C 1
ATOM 831 O O . LEU A 1 105 ? -11.344 0.856 -1.803 1.00 95.56 105 LEU A O 1
ATOM 835 N N . VAL A 1 106 ? -11.363 0.929 0.461 1.00 93.31 106 VAL A N 1
ATOM 836 C CA . VAL A 1 106 ? -12.804 1.188 0.653 1.00 93.31 106 VAL A CA 1
ATOM 837 C C . VAL A 1 106 ? -13.052 2.362 1.592 1.00 93.31 1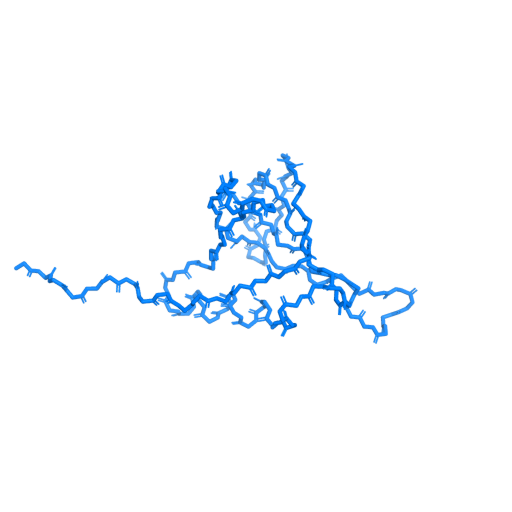06 VAL A C 1
ATOM 839 O O . VAL A 1 106 ? -12.266 2.540 2.556 1.00 93.31 106 VAL A O 1
#

Foldseek 3Di:
DDPPDDPDDDDDDKPDKDKAADQDWDQAPVRDTDTFGIKIKAFCPPIPDDDDVVVVQVVQVVVVHGDKDWDADPVRHTPDIWGFRDWAFDADVVRPDRRIIITGTD

pLDDT: mean 89.62, std 10.7, range [42.53, 97.0]

Organism: NCBI:txid2764322

Sequence (106 aa):
MDRYQHAIWDETVVQHVHLQNTNEVKKTRDNTEVVLRSVLFIDGRLSSPALDYDALASTSLQNGKPLRCEVRNASGQKYGEFEVLTVDPVPDVPATRVHHIELGLV

Secondary structure (DSSP, 8-state):
--------------BSEEEEEEEEEEE-TTS-EEEEEEEEEEETTTSBS---HHHHHHHHHHTTS--EEEEE-TTS-EEEEEEEEEEEEEE-SS-SSEEEEEEEE-